Protein AF-K3YF41-F1 (afdb_monomer)

Secondary structure (DSSP, 8-state):
-TTTTTS--TTS--EEE--GGG--S---GGG--TT----SEEE-SS-EEE----PPPP-S--GGG--HHHHHH-HHHHHHHHHHHHHHSSPPP-PPP--PPPPP------------

Foldseek 3Di:
DCVVVVNDDQPDAAEDEDEPVVDDPDDPCVPDDLQDADHQWYDYPVDIDGPPDPRGGRNDDPQQQAAPVNLVPPVVNVVVQVVVCVVVVHHDHHHDHDDDDDPPPPPDPPPPPDDD

Structure (mmCIF, N/CA/C/O backbone):
data_AF-K3YF41-F1
#
_entry.id   AF-K3YF41-F1
#
loop_
_atom_site.group_PDB
_atom_site.id
_atom_site.type_symbol
_atom_site.label_atom_id
_atom_site.label_alt_id
_atom_site.label_comp_id
_atom_site.label_asym_id
_atom_site.label_entity_id
_atom_site.label_seq_id
_atom_site.pdbx_PDB_ins_code
_atom_site.Cartn_x
_atom_site.Cartn_y
_atom_site.Cartn_z
_atom_site.occupancy
_atom_site.B_iso_or_equiv
_atom_site.auth_seq_id
_atom_site.auth_comp_id
_atom_site.auth_asym_id
_atom_site.auth_atom_id
_atom_site.pdbx_PDB_model_num
ATOM 1 N N . MET A 1 1 ? 5.444 -3.507 -5.660 1.00 82.12 1 MET A N 1
ATOM 2 C CA . MET A 1 1 ? 6.275 -4.713 -5.886 1.00 82.12 1 MET A CA 1
ATOM 3 C C . MET A 1 1 ? 5.425 -5.975 -5.941 1.00 82.12 1 MET A C 1
ATOM 5 O O . MET A 1 1 ? 5.430 -6.608 -6.981 1.00 82.12 1 MET A O 1
ATOM 9 N N . LEU A 1 2 ? 4.657 -6.303 -4.893 1.00 89.25 2 LEU A N 1
ATOM 10 C CA . LEU A 1 2 ? 3.822 -7.519 -4.854 1.00 89.25 2 LEU A CA 1
ATOM 11 C C . LEU A 1 2 ? 2.875 -7.651 -6.057 1.00 89.25 2 LEU A C 1
ATOM 13 O O . LEU A 1 2 ? 2.869 -8.683 -6.717 1.00 89.25 2 LEU A O 1
ATOM 17 N N . ARG A 1 3 ? 2.186 -6.563 -6.421 1.00 90.25 3 ARG A N 1
ATOM 18 C CA . ARG A 1 3 ? 1.338 -6.517 -7.621 1.00 90.25 3 ARG A CA 1
ATOM 19 C C . ARG A 1 3 ? 2.091 -6.800 -8.919 1.00 90.25 3 ARG A C 1
ATOM 21 O O . ARG A 1 3 ? 1.609 -7.542 -9.759 1.00 90.25 3 ARG A O 1
ATOM 28 N N . TYR A 1 4 ? 3.297 -6.251 -9.061 1.00 86.38 4 TYR A N 1
ATOM 29 C CA . TYR A 1 4 ? 4.137 -6.498 -10.237 1.00 86.38 4 TYR A CA 1
ATOM 30 C C . TYR A 1 4 ? 4.549 -7.975 -10.341 1.00 86.38 4 TYR A C 1
ATOM 32 O O . TYR A 1 4 ? 4.630 -8.519 -11.432 1.00 86.38 4 TYR A O 1
ATOM 40 N N . MET A 1 5 ? 4.756 -8.640 -9.204 1.00 86.38 5 MET A N 1
ATOM 41 C CA . MET A 1 5 ? 5.051 -10.074 -9.147 1.00 86.38 5 MET A CA 1
ATOM 42 C C . MET A 1 5 ? 3.804 -10.959 -9.324 1.00 86.38 5 MET A C 1
ATOM 44 O O . MET A 1 5 ? 3.918 -12.175 -9.220 1.00 86.38 5 MET A O 1
ATOM 48 N N . GLY A 1 6 ? 2.617 -10.375 -9.529 1.00 89.31 6 GLY A N 1
ATOM 49 C CA . GLY A 1 6 ? 1.352 -11.109 -9.617 1.00 89.31 6 GLY A CA 1
ATOM 50 C C . GLY A 1 6 ? 0.870 -11.700 -8.288 1.00 89.31 6 GLY A C 1
ATOM 51 O O . GLY A 1 6 ? -0.040 -12.518 -8.286 1.00 89.31 6 GLY A O 1
ATOM 52 N N . ALA A 1 7 ? 1.465 -11.306 -7.156 1.00 92.31 7 ALA A N 1
ATOM 53 C CA . ALA A 1 7 ? 1.114 -11.850 -5.842 1.00 92.31 7 ALA A CA 1
ATOM 54 C C . ALA A 1 7 ? -0.146 -11.211 -5.235 1.00 92.31 7 ALA A C 1
ATOM 56 O O . ALA A 1 7 ? -0.707 -11.744 -4.283 1.00 92.31 7 ALA A O 1
ATOM 57 N N . THR A 1 8 ? -0.551 -10.045 -5.740 1.00 94.31 8 THR A N 1
ATOM 58 C CA . THR A 1 8 ? -1.701 -9.278 -5.245 1.00 94.31 8 THR A CA 1
ATOM 59 C C . THR A 1 8 ? -2.386 -8.564 -6.401 1.00 94.31 8 THR A C 1
ATOM 61 O O . THR A 1 8 ? -1.700 -8.021 -7.270 1.00 94.31 8 THR A O 1
ATOM 64 N N . ASP A 1 9 ? -3.704 -8.462 -6.348 1.00 91.88 9 ASP A N 1
ATOM 65 C CA . ASP A 1 9 ? -4.551 -7.737 -7.295 1.00 91.88 9 ASP A CA 1
ATOM 66 C C . ASP A 1 9 ? -5.608 -6.886 -6.562 1.00 91.88 9 ASP A C 1
ATOM 68 O O . ASP A 1 9 ? -5.551 -6.715 -5.342 1.00 91.88 9 ASP A O 1
ATOM 72 N N . ASP A 1 10 ? -6.570 -6.326 -7.300 1.00 91.88 10 ASP A N 1
ATOM 73 C CA . ASP A 1 10 ? -7.626 -5.491 -6.714 1.00 91.88 10 ASP A CA 1
ATOM 74 C C . ASP A 1 10 ? -8.593 -6.282 -5.811 1.00 91.88 10 ASP A C 1
ATOM 76 O O . ASP A 1 10 ? -9.177 -5.706 -4.892 1.00 91.88 10 ASP A O 1
ATOM 80 N N . SER A 1 11 ? -8.713 -7.600 -6.013 1.00 92.69 11 SER A N 1
ATOM 81 C CA . SER A 1 11 ? -9.548 -8.496 -5.197 1.00 92.69 11 SER A CA 1
ATOM 82 C C . SER A 1 11 ? -8.875 -8.935 -3.891 1.00 92.69 11 SER A C 1
ATOM 84 O O . SER A 1 11 ? -9.529 -9.472 -2.997 1.00 92.69 11 SER A O 1
ATOM 86 N N . THR A 1 12 ? -7.570 -8.689 -3.751 1.00 94.75 12 THR A N 1
ATOM 87 C CA . THR A 1 12 ? -6.789 -9.112 -2.585 1.00 94.75 12 THR A CA 1
ATOM 88 C C . THR A 1 12 ? -7.149 -8.284 -1.353 1.00 94.75 12 THR A C 1
ATOM 90 O O . THR A 1 12 ? -6.836 -7.096 -1.303 1.00 94.75 12 THR A O 1
ATOM 93 N N . VAL A 1 13 ? -7.763 -8.905 -0.344 1.00 95.44 13 VAL A N 1
ATOM 94 C CA . VAL A 1 13 ? -8.168 -8.237 0.907 1.00 95.44 13 VAL A CA 1
ATOM 95 C C . VAL A 1 13 ? -6.951 -7.789 1.719 1.00 95.44 13 VAL A C 1
ATOM 97 O O . VAL A 1 13 ? -6.056 -8.585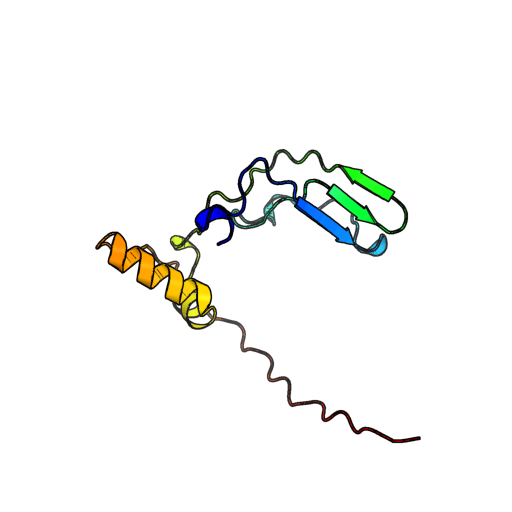 2.008 1.00 95.44 13 VAL A O 1
ATOM 100 N N . ILE A 1 14 ? -6.941 -6.519 2.127 1.00 96.56 14 ILE A N 1
ATOM 101 C CA . ILE A 1 14 ? -5.919 -5.930 2.994 1.00 96.56 14 ILE A CA 1
ATOM 102 C C . ILE A 1 14 ? -6.486 -5.787 4.406 1.00 96.56 14 ILE A C 1
ATOM 104 O O . ILE A 1 14 ? -7.415 -5.013 4.637 1.00 96.56 14 ILE A O 1
ATOM 108 N N . LEU A 1 15 ? -5.903 -6.521 5.354 1.00 97.31 15 LEU A N 1
ATOM 109 C CA . LEU A 1 15 ? -6.277 -6.495 6.766 1.00 97.31 15 LEU A CA 1
ATOM 110 C C . LEU A 1 15 ? -5.100 -6.027 7.616 1.00 97.31 15 LEU A C 1
ATOM 112 O O . LEU A 1 15 ? -3.960 -6.433 7.386 1.00 97.31 15 LEU A O 1
ATOM 116 N N . THR A 1 16 ? -5.387 -5.211 8.626 1.00 96.88 16 THR A N 1
ATOM 117 C CA . THR A 1 16 ? -4.398 -4.808 9.628 1.00 96.88 16 THR A CA 1
ATOM 118 C C . THR A 1 16 ? -4.933 -4.971 11.044 1.00 96.88 16 THR A C 1
ATOM 120 O O . THR A 1 16 ? -6.142 -4.948 11.276 1.00 96.88 16 THR A O 1
ATOM 123 N N . THR A 1 17 ? -4.016 -5.106 11.997 1.00 97.75 17 THR A N 1
ATOM 124 C CA . THR A 1 17 ? -4.307 -5.099 13.432 1.00 97.75 17 THR A CA 1
ATOM 125 C C . THR A 1 17 ? -3.673 -3.873 14.069 1.00 97.75 17 THR A C 1
ATOM 127 O O . THR A 1 17 ? -2.473 -3.652 13.898 1.00 97.75 17 THR A O 1
ATOM 130 N N . VAL A 1 18 ? -4.447 -3.102 14.825 1.00 97.62 18 VAL A N 1
ATOM 131 C CA . VAL A 1 18 ? -3.977 -1.906 15.542 1.00 97.62 18 VAL A CA 1
ATOM 132 C C . VAL A 1 18 ? -4.587 -1.856 16.937 1.00 97.62 18 VAL A C 1
ATOM 134 O O . VAL A 1 18 ? -5.582 -2.518 17.212 1.00 97.62 18 VAL A O 1
ATOM 137 N N . HIS A 1 19 ? -3.996 -1.078 17.837 1.00 97.94 19 HIS A N 1
ATOM 138 C CA . HIS A 1 19 ? -4.616 -0.786 19.127 1.00 97.94 19 HIS A CA 1
ATOM 139 C C . HIS A 1 19 ? -5.712 0.277 18.971 1.00 97.94 19 HIS A C 1
ATOM 141 O O . HIS A 1 19 ? -5.611 1.144 18.102 1.00 97.94 19 HIS A O 1
ATOM 147 N N . ASP A 1 20 ? -6.717 0.271 19.848 1.00 96.38 20 ASP A N 1
ATOM 148 C CA . ASP A 1 20 ? -7.830 1.230 19.810 1.00 96.38 20 ASP A CA 1
ATOM 149 C C . ASP A 1 20 ? -7.348 2.692 19.858 1.00 96.38 20 ASP A C 1
ATOM 151 O O . ASP A 1 20 ? -7.888 3.553 19.176 1.00 96.38 20 ASP A O 1
ATOM 155 N N . SER A 1 21 ? -6.251 2.968 20.573 1.00 96.00 21 SER A N 1
ATOM 156 C CA . SER A 1 21 ? -5.638 4.307 20.655 1.00 96.00 21 SER A CA 1
ATOM 157 C C . SER A 1 21 ? -4.963 4.794 19.366 1.00 96.00 21 SER A C 1
ATOM 159 O O . SER A 1 21 ? -4.503 5.931 19.319 1.00 96.00 21 SER A O 1
ATOM 161 N N . GLN A 1 22 ? -4.800 3.929 18.362 1.00 95.19 22 GLN A N 1
ATOM 162 C CA . GLN A 1 22 ? -4.268 4.299 17.045 1.00 95.19 22 GLN A CA 1
ATOM 163 C C . GLN A 1 22 ? -5.388 4.675 16.066 1.00 95.19 22 GLN A C 1
ATOM 165 O O . GLN A 1 22 ? -5.090 5.134 14.964 1.00 95.19 22 GLN 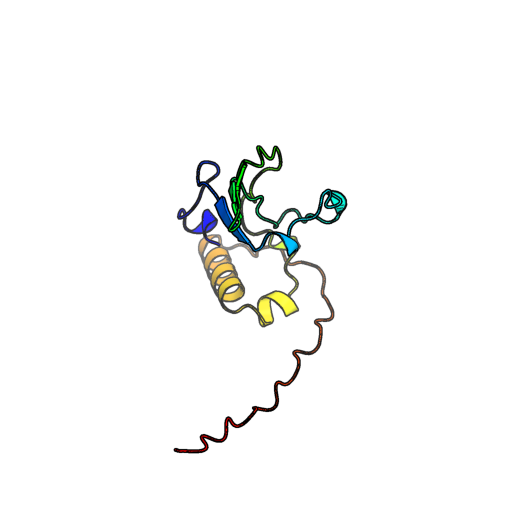A O 1
ATOM 170 N N . LEU A 1 23 ? -6.653 4.482 16.456 1.00 94.12 23 LEU A N 1
ATOM 171 C CA . LEU A 1 23 ? -7.799 4.966 15.703 1.00 94.12 23 LEU A CA 1
ATOM 172 C C . LEU A 1 23 ? -8.007 6.454 15.974 1.00 94.12 23 LEU A C 1
ATOM 174 O O . LEU A 1 23 ? -7.933 6.925 17.108 1.00 94.12 23 LEU A O 1
ATOM 178 N N . VAL A 1 24 ? -8.280 7.180 14.901 1.00 92.38 24 VAL A N 1
ATOM 179 C CA . VAL A 1 24 ? -8.683 8.584 14.912 1.00 92.38 24 VAL A CA 1
ATOM 180 C C . VAL A 1 24 ? -9.943 8.707 14.067 1.00 92.38 24 VAL A C 1
ATOM 182 O O . VAL A 1 24 ? -10.109 7.934 13.123 1.00 92.38 24 VAL A O 1
ATOM 185 N N . ASP A 1 25 ? -10.810 9.661 14.403 1.00 88.31 25 ASP A N 1
ATOM 186 C CA . ASP A 1 25 ? -12.110 9.803 13.736 1.00 88.31 25 ASP A CA 1
ATOM 187 C C . ASP A 1 25 ? -11.965 10.156 12.251 1.00 88.31 25 ASP A C 1
ATOM 189 O O . ASP A 1 25 ? -12.673 9.599 11.421 1.00 88.31 25 ASP A O 1
ATOM 193 N N . ASP A 1 26 ? -10.999 11.017 11.909 1.00 85.44 26 ASP A N 1
ATOM 194 C CA . ASP A 1 26 ? -10.755 11.446 10.535 1.00 85.44 26 ASP A CA 1
ATOM 195 C C . ASP A 1 26 ? -9.260 11.566 10.218 1.00 85.44 26 ASP A C 1
ATOM 197 O O . ASP A 1 26 ? -8.457 12.101 10.992 1.00 85.44 26 ASP A O 1
ATOM 201 N N . ILE A 1 27 ? -8.893 11.118 9.015 1.00 83.56 27 ILE A N 1
ATOM 202 C CA . ILE A 1 27 ? -7.585 11.369 8.408 1.00 83.56 27 ILE A CA 1
ATOM 203 C C . ILE A 1 27 ? -7.823 12.156 7.118 1.00 83.56 27 ILE A C 1
ATOM 205 O O . ILE A 1 27 ? -8.527 11.664 6.236 1.00 83.56 27 ILE A O 1
ATOM 209 N N . PRO A 1 28 ? -7.220 13.349 6.967 1.00 86.88 28 PRO A N 1
ATOM 210 C CA . PRO A 1 28 ? -7.373 14.140 5.754 1.00 86.88 28 PRO A CA 1
ATOM 211 C C . PRO A 1 28 ? -6.904 13.351 4.522 1.00 86.88 28 PRO A C 1
ATOM 213 O O . PRO A 1 28 ? -5.746 12.923 4.454 1.00 86.88 28 PRO A O 1
ATOM 216 N N . VAL A 1 29 ? -7.805 13.147 3.556 1.00 84.06 29 VAL A N 1
ATOM 217 C CA . VAL A 1 29 ? -7.572 12.304 2.367 1.00 84.06 29 VAL A CA 1
ATOM 218 C C . VAL A 1 29 ? -6.443 12.869 1.506 1.00 84.06 29 VAL A C 1
ATOM 220 O O . VAL A 1 29 ? -5.728 12.123 0.847 1.00 84.06 29 VAL A O 1
ATOM 223 N N . GLU A 1 30 ? -6.205 14.178 1.568 1.00 87.12 30 GLU A N 1
ATOM 224 C CA . GLU A 1 30 ? -5.154 14.868 0.813 1.00 87.12 30 GLU A CA 1
ATOM 225 C C . GLU A 1 30 ? -3.746 14.462 1.273 1.00 87.12 30 GLU A C 1
ATOM 227 O O . GLU A 1 30 ? -2.765 14.683 0.559 1.00 87.12 30 GLU A O 1
ATOM 232 N N . LYS A 1 31 ? -3.629 13.859 2.463 1.00 87.56 31 LYS A N 1
ATOM 233 C CA . LYS A 1 31 ? -2.368 13.292 2.949 1.00 87.56 31 LYS A CA 1
ATOM 234 C C . LYS A 1 31 ? -2.053 11.946 2.304 1.00 87.56 31 LYS A C 1
ATOM 236 O O . LYS A 1 31 ? -0.872 11.600 2.226 1.00 87.56 31 LYS A O 1
ATOM 241 N N . LEU A 1 32 ? -3.063 11.218 1.823 1.00 89.88 32 LEU A N 1
ATOM 242 C CA . LEU A 1 32 ? -2.867 9.929 1.170 1.00 89.88 32 LEU A CA 1
ATOM 243 C C . LEU A 1 32 ? -2.178 10.121 -0.175 1.00 89.88 32 LEU A C 1
ATOM 245 O O . LEU A 1 32 ? -2.586 10.904 -1.033 1.00 89.88 32 LEU A O 1
ATOM 249 N N . GLN A 1 33 ? -1.097 9.384 -0.354 1.00 91.81 33 GLN A N 1
ATOM 250 C CA . GLN A 1 33 ? -0.346 9.359 -1.586 1.00 91.81 33 GLN A CA 1
ATOM 251 C C . GLN A 1 33 ? -0.907 8.285 -2.518 1.00 91.81 33 GLN A C 1
ATOM 253 O O . GLN A 1 33 ? -1.404 7.252 -2.089 1.00 91.81 33 GLN A O 1
ATOM 258 N N . ILE A 1 34 ? -0.719 8.459 -3.828 1.00 92.25 34 ILE A N 1
ATOM 259 C CA . ILE A 1 34 ? -1.140 7.472 -4.848 1.00 92.25 34 ILE A CA 1
ATOM 260 C C . ILE A 1 34 ? -0.500 6.074 -4.678 1.00 92.25 34 ILE A C 1
ATOM 262 O O . ILE A 1 34 ? -0.917 5.099 -5.303 1.00 92.25 34 ILE A O 1
ATOM 266 N N . HIS A 1 35 ? 0.571 5.990 -3.889 1.00 91.81 35 HIS A N 1
ATOM 267 C CA . HIS A 1 35 ? 1.276 4.749 -3.583 1.00 91.81 35 HIS A CA 1
ATOM 268 C C . HIS A 1 35 ? 0.867 4.133 -2.241 1.00 91.81 35 HIS A C 1
ATOM 270 O O . HIS A 1 35 ? 1.343 3.039 -1.938 1.00 91.81 35 HIS A O 1
ATOM 276 N N . ASP A 1 36 ? 0.006 4.798 -1.469 1.00 93.06 36 ASP A N 1
ATOM 277 C CA . ASP A 1 36 ? -0.535 4.251 -0.231 1.00 93.06 36 ASP A CA 1
ATOM 278 C C . ASP A 1 36 ? -1.590 3.191 -0.550 1.00 93.06 36 ASP A C 1
ATOM 280 O O . ASP A 1 36 ? -2.372 3.313 -1.495 1.00 93.06 36 ASP A O 1
ATOM 284 N N . VAL A 1 37 ? -1.582 2.112 0.231 1.00 93.94 37 VAL A N 1
ATOM 285 C CA . VAL A 1 37 ? -2.504 0.989 0.056 1.00 93.94 37 VAL A CA 1
ATOM 286 C C . VAL A 1 37 ? -3.650 1.156 1.053 1.00 93.94 37 VAL A C 1
ATOM 288 O O . VAL A 1 37 ? -3.397 1.103 2.259 1.00 93.94 37 VAL A O 1
ATOM 291 N N . PRO A 1 38 ? -4.896 1.350 0.591 1.00 93.25 38 PRO A N 1
ATOM 292 C CA . PRO A 1 38 ? -6.037 1.421 1.486 1.00 93.25 38 PRO A CA 1
ATOM 293 C C . PRO A 1 38 ? -6.297 0.051 2.127 1.00 93.25 38 PRO A C 1
ATOM 295 O O . PRO A 1 38 ? -6.105 -0.995 1.502 1.00 93.25 38 PRO A O 1
ATOM 298 N N . VAL A 1 39 ? -6.715 0.070 3.391 1.00 94.62 39 VAL A N 1
ATOM 299 C CA . VAL A 1 39 ? -7.023 -1.129 4.180 1.00 94.62 39 VAL A CA 1
ATOM 300 C C . VAL A 1 39 ? -8.517 -1.411 4.093 1.00 94.62 39 VAL A C 1
ATOM 302 O O . VAL A 1 39 ? -9.311 -0.491 4.272 1.00 94.62 39 VAL A O 1
ATOM 305 N N . ASP A 1 40 ? -8.894 -2.666 3.859 1.00 96.19 40 ASP A N 1
ATOM 306 C CA . ASP A 1 40 ? -10.291 -3.102 3.755 1.00 96.19 40 ASP A CA 1
ATOM 307 C C . ASP A 1 40 ? -10.885 -3.415 5.145 1.00 96.19 40 ASP A C 1
ATOM 309 O O . ASP A 1 40 ? -12.054 -3.127 5.416 1.00 96.19 40 ASP A O 1
ATOM 313 N N . ILE A 1 41 ? -10.067 -3.988 6.041 1.00 97.75 41 ILE A N 1
ATOM 314 C CA . ILE A 1 41 ? -10.472 -4.413 7.389 1.00 97.75 41 ILE A CA 1
ATOM 315 C C . ILE A 1 41 ? -9.445 -3.974 8.434 1.00 97.75 41 ILE A C 1
ATOM 317 O O . ILE A 1 41 ? -8.250 -4.258 8.316 1.00 97.75 41 ILE A O 1
ATOM 321 N N . ILE A 1 42 ? -9.923 -3.338 9.500 1.00 97.50 42 ILE A N 1
ATOM 322 C CA . ILE A 1 42 ? -9.116 -2.966 10.661 1.00 97.50 42 ILE A CA 1
ATOM 323 C C . ILE A 1 42 ? -9.615 -3.753 11.868 1.00 97.50 42 ILE A C 1
ATOM 325 O O . ILE A 1 42 ? -10.771 -3.626 12.266 1.00 97.50 42 ILE A O 1
ATOM 329 N N . CYS A 1 43 ? -8.738 -4.551 12.466 1.00 98.12 43 CYS A N 1
ATOM 330 C CA . CYS A 1 43 ? -9.024 -5.274 13.697 1.00 98.12 43 CYS A CA 1
ATOM 331 C C . CYS A 1 43 ? -8.355 -4.571 14.880 1.00 98.12 43 CYS A C 1
ATOM 333 O O . CYS A 1 43 ? -7.139 -4.367 14.877 1.00 98.12 43 CYS A O 1
ATOM 335 N N . THR A 1 44 ? -9.132 -4.254 15.908 1.00 97.69 44 THR A N 1
ATOM 336 C CA . THR A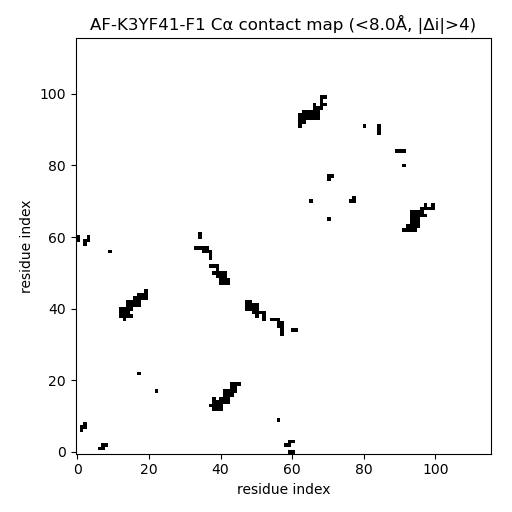 1 44 ? -8.621 -3.848 17.220 1.00 97.69 44 THR A CA 1
ATOM 337 C C . THR A 1 44 ? -8.917 -4.925 18.260 1.00 97.69 44 THR A C 1
ATOM 339 O O . THR A 1 44 ? -9.699 -5.841 17.990 1.00 97.69 44 THR A O 1
ATOM 342 N N . PRO A 1 45 ? -8.309 -4.864 19.460 1.00 98.25 45 PRO A N 1
ATOM 343 C CA . PRO A 1 45 ? -8.672 -5.761 20.552 1.00 98.25 45 PRO A CA 1
ATOM 344 C C . PRO A 1 45 ? -10.166 -5.748 20.905 1.00 98.25 45 PRO A C 1
ATOM 346 O O . PRO A 1 45 ? -10.662 -6.743 21.430 1.00 98.25 45 PRO A O 1
ATOM 349 N N . THR A 1 46 ? -10.878 -4.647 20.637 1.00 97.69 46 THR A N 1
ATOM 350 C CA . THR A 1 46 ? -12.287 -4.483 21.026 1.00 97.69 46 THR A CA 1
ATOM 351 C C . THR A 1 46 ? -13.281 -4.680 19.883 1.00 97.69 46 THR A C 1
ATOM 353 O O . THR A 1 46 ? -14.427 -5.046 20.149 1.00 97.69 46 THR A O 1
ATOM 356 N N . GLN A 1 47 ? -12.883 -4.470 18.623 1.00 97.19 47 GLN A N 1
ATOM 357 C CA . GLN A 1 47 ? -13.810 -4.514 17.491 1.00 97.19 47 GLN A CA 1
ATOM 358 C C . GLN A 1 47 ? -13.138 -4.800 16.142 1.00 97.19 47 GLN A C 1
ATOM 360 O O . GLN A 1 47 ? -11.925 -4.695 15.973 1.00 97.19 47 GLN A O 1
ATOM 365 N N . VAL A 1 48 ? -13.965 -5.128 15.148 1.00 98.12 48 VAL A N 1
ATOM 366 C CA . VAL A 1 48 ? -13.566 -5.275 13.742 1.00 98.12 48 VAL A CA 1
ATOM 367 C C . VAL A 1 48 ? -14.311 -4.237 12.912 1.00 98.12 48 VAL A C 1
ATOM 369 O O . VAL A 1 48 ? -15.535 -4.146 12.980 1.00 98.12 48 VAL A O 1
ATOM 372 N N . ILE A 1 49 ? -13.571 -3.462 12.125 1.00 96.94 49 ILE A N 1
ATOM 373 C CA . ILE A 1 49 ? -14.076 -2.347 11.325 1.00 96.94 49 ILE A CA 1
ATOM 374 C C . ILE A 1 49 ? -13.880 -2.676 9.845 1.00 96.94 49 ILE A C 1
ATOM 376 O O . ILE A 1 49 ? -12.758 -2.925 9.404 1.00 96.94 49 ILE A O 1
ATOM 380 N N . PHE A 1 50 ? -14.963 -2.626 9.071 1.00 97.06 50 PHE A N 1
ATOM 381 C CA . PHE A 1 50 ? -14.926 -2.704 7.610 1.00 97.06 50 PHE A CA 1
ATOM 382 C C . PHE A 1 50 ? -14.932 -1.286 7.048 1.00 97.06 50 PHE A C 1
ATOM 384 O O . PHE A 1 50 ? -15.899 -0.550 7.241 1.00 97.06 50 PHE A O 1
ATOM 391 N N . THR A 1 51 ? -13.852 -0.887 6.380 1.00 92.94 51 THR A N 1
ATOM 392 C CA . THR A 1 51 ? -13.674 0.511 5.953 1.00 92.94 51 THR A CA 1
ATOM 393 C C . THR A 1 51 ? -14.542 0.872 4.752 1.00 92.94 51 THR A C 1
ATOM 395 O O . THR A 1 51 ? -14.862 2.043 4.573 1.00 92.94 51 THR A O 1
ATOM 398 N N . ASN A 1 52 ? -14.914 -0.116 3.924 1.00 92.38 52 ASN A N 1
ATOM 399 C CA . ASN A 1 52 ? -15.637 0.072 2.658 1.00 92.38 52 ASN A CA 1
ATOM 400 C C . ASN A 1 52 ? -15.047 1.208 1.802 1.00 92.38 52 ASN A C 1
ATOM 402 O O . ASN A 1 52 ? -15.768 1.971 1.159 1.00 92.38 52 ASN A O 1
ATOM 406 N N . THR A 1 53 ? -13.720 1.343 1.840 1.00 88.69 53 THR A N 1
ATOM 407 C CA . THR A 1 53 ? -12.996 2.417 1.165 1.00 88.69 53 THR A CA 1
ATOM 408 C C . THR A 1 53 ? -13.233 2.396 -0.343 1.00 88.69 53 THR A C 1
ATOM 410 O O . THR A 1 53 ? -13.131 1.360 -0.998 1.00 88.69 53 THR A O 1
ATOM 413 N N . THR A 1 54 ? -13.523 3.563 -0.916 1.00 89.75 54 THR A N 1
ATOM 414 C CA . THR A 1 54 ? -13.652 3.746 -2.370 1.00 89.75 54 THR A CA 1
ATOM 415 C C . THR A 1 54 ? -12.319 4.104 -3.029 1.00 89.75 54 THR A C 1
ATOM 417 O O . THR A 1 54 ? -12.268 4.351 -4.234 1.00 89.75 54 THR A O 1
ATOM 420 N N . ILE A 1 55 ? -11.241 4.196 -2.244 1.00 91.19 55 ILE A N 1
ATOM 421 C CA . ILE A 1 55 ? -9.913 4.565 -2.730 1.00 91.19 55 ILE A CA 1
ATOM 422 C C . ILE A 1 55 ? -9.322 3.360 -3.477 1.00 91.19 55 ILE A C 1
ATOM 424 O O . ILE A 1 55 ? -9.279 2.261 -2.921 1.00 91.19 55 ILE A O 1
ATOM 428 N N . PRO A 1 56 ? -8.854 3.528 -4.725 1.00 91.38 56 PRO A N 1
ATOM 429 C CA . PRO A 1 56 ? -8.297 2.423 -5.489 1.00 91.38 56 PRO A CA 1
ATOM 430 C C . PRO A 1 56 ? -6.930 1.997 -4.945 1.00 91.38 56 PRO A C 1
ATOM 432 O O . PRO A 1 56 ? -6.113 2.822 -4.530 1.00 91.38 56 PRO A O 1
ATOM 435 N N . LYS A 1 57 ? -6.645 0.695 -5.022 1.00 93.69 57 LYS A N 1
ATOM 436 C CA . LYS A 1 57 ? -5.318 0.155 -4.707 1.00 93.69 57 LYS A CA 1
ATOM 437 C C . LYS A 1 57 ? -4.296 0.621 -5.757 1.00 93.69 57 LYS A C 1
ATOM 439 O O . LYS A 1 57 ? -4.637 0.732 -6.942 1.00 93.69 57 LYS A O 1
ATOM 444 N N . PRO A 1 58 ? -3.028 0.851 -5.368 1.00 93.69 58 PRO A N 1
ATOM 445 C CA . PRO A 1 58 ? -1.972 1.197 -6.311 1.00 93.69 58 PRO A CA 1
ATOM 446 C C . PRO A 1 58 ? -1.855 0.178 -7.451 1.00 93.69 58 PRO A C 1
ATOM 448 O O . PRO A 1 58 ? -1.874 -1.037 -7.231 1.00 93.69 58 PRO A O 1
ATOM 451 N N . GLN A 1 59 ? -1.693 0.677 -8.676 1.00 91.19 59 GLN A N 1
ATOM 452 C CA . GLN A 1 59 ? -1.679 -0.154 -9.888 1.00 91.19 59 GLN A CA 1
ATOM 453 C C . GLN A 1 59 ? -0.290 -0.706 -10.232 1.00 91.19 59 GLN A C 1
ATOM 455 O O . GLN A 1 59 ? -0.142 -1.562 -11.099 1.00 91.19 59 GLN A O 1
ATOM 460 N N . GLY A 1 60 ? 0.749 -0.260 -9.529 1.00 91.50 60 GLY A N 1
ATOM 461 C CA . GLY A 1 60 ? 2.110 -0.693 -9.794 1.00 91.50 60 GLY A CA 1
ATOM 462 C C . GLY A 1 60 ? 3.141 0.161 -9.077 1.00 91.50 60 GLY A C 1
ATOM 463 O O . GLY A 1 60 ? 2.886 0.712 -8.007 1.00 91.50 60 GLY A O 1
ATOM 464 N N . ILE A 1 61 ? 4.335 0.226 -9.659 1.00 92.50 61 ILE A N 1
ATOM 465 C CA . ILE A 1 61 ? 5.423 1.073 -9.171 1.00 92.50 61 ILE A CA 1
ATOM 466 C C . ILE A 1 61 ? 5.425 2.364 -9.991 1.00 92.50 61 ILE A C 1
ATOM 468 O O . ILE A 1 61 ? 5.583 2.321 -11.207 1.00 92.50 61 ILE A O 1
ATOM 472 N N . TYR A 1 62 ? 5.287 3.500 -9.309 1.00 93.06 62 TYR A N 1
ATOM 473 C CA . TYR A 1 62 ? 5.351 4.841 -9.898 1.00 93.06 62 TYR A CA 1
ATOM 474 C C . TYR A 1 62 ? 6.812 5.307 -9.978 1.00 93.06 62 TYR A C 1
ATOM 476 O O . TYR A 1 62 ? 7.327 5.966 -9.068 1.00 93.06 62 TYR A O 1
ATOM 484 N N . TRP A 1 63 ? 7.518 4.892 -11.031 1.00 93.62 63 TRP A N 1
ATOM 485 C CA . TRP A 1 63 ? 8.954 5.142 -11.213 1.00 93.62 63 TRP A CA 1
ATOM 486 C C . TRP A 1 63 ? 9.312 6.638 -11.242 1.00 93.62 63 TRP A C 1
ATOM 488 O O . TRP A 1 63 ? 10.338 7.048 -10.704 1.00 93.62 63 TRP A O 1
ATOM 498 N N . GLU A 1 64 ? 8.419 7.473 -11.763 1.00 93.19 64 GLU A N 1
ATOM 499 C CA . GLU A 1 64 ? 8.493 8.936 -11.793 1.00 93.19 64 GLU A CA 1
ATOM 500 C C . GLU A 1 64 ? 8.420 9.601 -10.407 1.00 93.19 64 GLU A C 1
ATOM 502 O O . GLU A 1 64 ? 8.708 10.787 -10.272 1.00 93.19 64 GLU A O 1
ATOM 507 N N . LYS A 1 65 ? 8.057 8.861 -9.352 1.00 91.44 65 LYS A N 1
ATOM 508 C CA . LYS A 1 65 ? 8.081 9.347 -7.959 1.00 91.44 65 LYS A CA 1
ATOM 509 C C . LYS A 1 65 ? 9.315 8.884 -7.180 1.00 91.44 65 LYS A C 1
ATOM 511 O O . LYS A 1 65 ? 9.520 9.297 -6.032 1.00 91.44 65 LYS A O 1
ATOM 516 N N . LEU A 1 66 ? 10.145 8.033 -7.784 1.00 92.50 66 LEU A N 1
ATOM 517 C CA . LEU A 1 66 ? 11.361 7.500 -7.181 1.00 92.50 66 LEU A CA 1
ATOM 518 C C . LEU A 1 66 ? 12.568 8.294 -7.671 1.00 92.50 66 LEU A C 1
ATOM 520 O O . LEU A 1 66 ? 12.966 8.175 -8.828 1.00 92.50 66 LEU A O 1
ATOM 524 N N . SER A 1 67 ? 13.149 9.099 -6.783 1.00 92.81 67 SER A N 1
ATOM 525 C CA . SER A 1 67 ? 14.377 9.834 -7.079 1.00 92.81 67 SER A CA 1
ATOM 526 C C . SER A 1 67 ? 15.583 8.887 -7.188 1.00 92.81 67 SER A C 1
ATOM 528 O O . SER A 1 67 ? 15.548 7.780 -6.626 1.00 92.81 67 SER A O 1
ATOM 530 N N . PRO A 1 68 ? 16.677 9.304 -7.853 1.00 90.75 68 PRO A N 1
ATOM 531 C CA . PRO A 1 68 ? 17.906 8.516 -7.919 1.00 90.75 68 PRO A CA 1
ATOM 532 C C . PRO A 1 68 ? 18.438 8.146 -6.532 1.00 90.75 68 PRO A C 1
ATOM 534 O O . PRO A 1 68 ? 18.906 7.029 -6.321 1.00 90.75 68 PRO A O 1
ATOM 537 N N . GLU A 1 69 ? 18.308 9.051 -5.560 1.00 91.25 69 GLU A N 1
ATOM 538 C CA . GLU A 1 69 ? 18.755 8.820 -4.189 1.00 91.25 69 GLU A CA 1
ATOM 539 C C . GLU A 1 69 ? 17.900 7.745 -3.500 1.00 91.25 69 GLU A C 1
ATOM 541 O O . GLU A 1 69 ? 18.446 6.841 -2.862 1.00 91.25 69 GLU A O 1
ATOM 546 N N . LYS A 1 70 ? 16.566 7.788 -3.662 1.00 90.00 70 LYS A N 1
ATOM 547 C CA . LYS A 1 70 ? 15.657 6.758 -3.121 1.00 90.00 70 LYS A CA 1
ATOM 548 C C . LYS A 1 70 ? 15.950 5.383 -3.722 1.00 90.00 70 LYS A C 1
ATOM 550 O O . LYS A 1 70 ? 16.002 4.393 -2.994 1.00 90.00 70 LYS A O 1
ATOM 555 N N . LEU A 1 71 ? 16.183 5.320 -5.035 1.00 91.50 71 LEU A N 1
ATOM 556 C CA . LEU A 1 71 ? 16.605 4.089 -5.714 1.00 91.50 71 LEU A CA 1
ATOM 557 C C . LEU A 1 71 ? 17.978 3.612 -5.220 1.00 91.50 71 LEU A C 1
ATOM 559 O O . LEU A 1 71 ? 18.206 2.412 -5.089 1.00 91.50 71 LEU A O 1
ATOM 563 N N . GLY A 1 72 ? 18.884 4.535 -4.898 1.00 88.94 72 GLY A N 1
ATOM 564 C CA . GLY A 1 72 ? 20.176 4.227 -4.290 1.00 88.94 72 GLY A CA 1
ATOM 565 C C . GLY A 1 72 ? 20.051 3.513 -2.941 1.00 88.94 72 GLY A C 1
ATOM 566 O O . GLY A 1 72 ? 20.787 2.553 -2.701 1.00 88.94 72 GLY A O 1
ATOM 567 N N . GLN A 1 73 ? 19.103 3.937 -2.097 1.00 90.12 73 GLN A N 1
ATOM 568 C CA . GLN A 1 73 ? 18.865 3.348 -0.773 1.00 90.12 73 GLN A CA 1
ATOM 569 C C . GLN A 1 73 ? 18.072 2.035 -0.819 1.00 90.12 73 GLN A C 1
ATOM 571 O O . GLN A 1 73 ? 18.381 1.099 -0.082 1.00 90.12 73 GLN A O 1
ATOM 576 N N . ILE A 1 74 ? 17.059 1.932 -1.683 1.00 91.06 74 ILE A N 1
ATOM 577 C CA . ILE A 1 74 ? 16.163 0.770 -1.724 1.00 91.06 74 ILE A CA 1
ATOM 578 C C . ILE A 1 74 ? 16.659 -0.228 -2.774 1.00 91.06 74 ILE A C 1
ATOM 580 O O . ILE A 1 74 ? 16.223 -0.234 -3.928 1.00 91.06 74 ILE A O 1
ATOM 584 N N . ARG A 1 75 ? 17.565 -1.115 -2.349 1.00 91.44 75 ARG A N 1
ATOM 585 C CA . ARG A 1 75 ? 18.229 -2.110 -3.211 1.00 91.44 75 ARG A CA 1
ATOM 586 C C . ARG A 1 75 ? 17.256 -2.911 -4.087 1.00 91.44 75 ARG A C 1
ATOM 588 O O . ARG A 1 75 ? 17.508 -3.053 -5.280 1.00 91.44 75 ARG A O 1
ATOM 595 N N . VAL A 1 76 ? 16.145 -3.389 -3.523 1.00 91.88 76 VAL A N 1
ATOM 596 C CA . VAL A 1 76 ? 15.170 -4.209 -4.265 1.00 91.88 76 VAL A CA 1
ATOM 597 C C . VAL A 1 76 ? 14.511 -3.441 -5.416 1.00 91.88 76 VAL A C 1
ATOM 599 O O . VAL A 1 76 ? 14.325 -3.996 -6.494 1.00 91.88 76 VAL A O 1
ATOM 602 N N . LEU A 1 77 ? 14.222 -2.146 -5.239 1.00 92.31 77 LEU A N 1
ATOM 603 C CA . LEU A 1 77 ? 13.643 -1.321 -6.303 1.00 92.31 77 LEU A CA 1
ATOM 604 C C . LEU A 1 77 ? 14.663 -1.028 -7.404 1.00 92.31 77 LEU A C 1
ATOM 606 O O . LEU A 1 77 ? 14.299 -1.019 -8.576 1.00 92.31 77 LEU A O 1
ATOM 610 N N . ARG A 1 78 ? 15.938 -0.837 -7.045 1.00 92.31 78 ARG A N 1
ATOM 611 C CA . ARG A 1 78 ? 17.029 -0.660 -8.013 1.00 92.31 78 ARG A CA 1
ATOM 612 C C . ARG A 1 78 ? 17.227 -1.894 -8.885 1.00 92.31 78 ARG A C 1
ATOM 614 O O . ARG A 1 78 ? 17.313 -1.767 -10.101 1.00 92.31 78 ARG A O 1
ATOM 621 N N . GLU A 1 79 ? 17.297 -3.071 -8.267 1.00 93.06 79 GLU A N 1
ATOM 622 C CA . GLU A 1 79 ? 17.446 -4.342 -8.986 1.00 93.06 79 GLU A CA 1
ATOM 623 C C . GLU A 1 79 ? 16.245 -4.602 -9.898 1.00 93.06 79 GLU A C 1
ATOM 625 O O . GLU A 1 79 ? 16.421 -4.981 -11.054 1.00 93.06 79 GLU A O 1
ATOM 630 N N . LEU A 1 80 ? 15.032 -4.334 -9.409 1.00 92.88 80 LEU A N 1
ATOM 631 C CA . LEU A 1 80 ? 13.814 -4.490 -10.194 1.00 92.88 80 LEU A CA 1
ATOM 632 C C . LEU A 1 80 ? 13.775 -3.540 -11.399 1.00 92.88 80 LEU A C 1
ATOM 634 O O . LEU A 1 80 ? 13.487 -3.983 -12.506 1.00 92.88 80 LEU A O 1
ATOM 638 N N . LYS A 1 81 ? 14.118 -2.257 -11.209 1.00 93.25 81 LYS A N 1
ATOM 639 C CA . LYS A 1 81 ? 14.185 -1.271 -12.301 1.00 93.25 81 LYS A CA 1
ATOM 640 C C . LYS A 1 81 ? 15.164 -1.717 -13.385 1.00 93.25 81 LYS A C 1
ATOM 642 O O . LYS A 1 81 ? 14.804 -1.729 -14.554 1.00 93.25 81 LYS A O 1
ATOM 647 N N . ALA A 1 82 ? 16.371 -2.129 -12.988 1.00 93.31 82 ALA A N 1
ATOM 648 C CA . ALA A 1 82 ? 17.409 -2.562 -13.920 1.00 93.31 82 ALA A CA 1
ATOM 649 C C . ALA A 1 82 ? 16.979 -3.781 -14.750 1.00 93.31 82 ALA A C 1
ATOM 651 O O . ALA A 1 82 ? 17.219 -3.807 -15.954 1.00 93.31 82 ALA A O 1
ATOM 652 N N . ARG A 1 83 ? 16.308 -4.763 -14.130 1.00 93.06 83 ARG A N 1
ATOM 653 C CA . ARG A 1 83 ? 15.767 -5.930 -14.846 1.00 93.06 83 ARG A CA 1
ATOM 654 C C . ARG A 1 83 ? 14.719 -5.524 -15.881 1.00 93.06 83 ARG A C 1
ATOM 656 O O . ARG A 1 83 ? 14.831 -5.917 -17.035 1.00 93.06 83 ARG A O 1
ATOM 663 N N . ILE A 1 84 ? 13.764 -4.675 -15.500 1.00 92.69 84 ILE A N 1
ATOM 664 C CA . ILE A 1 84 ? 12.705 -4.217 -16.413 1.00 92.69 84 ILE A CA 1
ATOM 665 C C . ILE A 1 84 ? 13.289 -3.423 -17.588 1.00 92.69 84 ILE A C 1
ATOM 667 O O . ILE A 1 84 ? 12.872 -3.606 -18.727 1.00 92.69 84 ILE A O 1
ATOM 671 N N . GLU A 1 85 ? 14.275 -2.560 -17.338 1.00 95.06 85 GLU A N 1
ATOM 672 C CA . GLU A 1 85 ? 14.942 -1.791 -18.397 1.00 95.06 85 GLU A CA 1
ATOM 673 C C . GLU A 1 85 ? 15.711 -2.692 -19.374 1.00 95.06 85 GLU A C 1
ATOM 675 O O . GLU A 1 85 ? 15.738 -2.409 -20.571 1.00 95.06 85 GLU A O 1
ATOM 680 N N . GLN A 1 86 ? 16.308 -3.784 -18.883 1.00 94.19 86 GLN A N 1
ATOM 681 C CA . GLN A 1 86 ? 16.965 -4.788 -19.724 1.00 94.19 86 GLN A CA 1
ATOM 682 C C . GLN A 1 86 ? 15.958 -5.565 -20.579 1.00 94.19 86 GLN A C 1
ATOM 684 O O . GLN A 1 86 ? 16.206 -5.768 -21.764 1.00 94.19 86 GLN A O 1
ATOM 689 N N . GLU A 1 87 ? 14.824 -5.964 -20.003 1.00 92.88 87 GLU A N 1
ATOM 690 C CA . GLU A 1 87 ? 13.768 -6.708 -20.702 1.00 92.88 87 GLU A CA 1
ATOM 691 C C . GLU A 1 87 ? 13.050 -5.857 -21.760 1.00 92.88 87 GLU A C 1
ATOM 693 O O . GLU A 1 87 ? 12.780 -6.332 -22.860 1.00 92.88 87 GLU A O 1
ATOM 698 N N . MET A 1 88 ? 12.760 -4.588 -21.454 1.00 90.38 88 MET A N 1
ATOM 699 C CA . MET A 1 88 ? 12.047 -3.676 -22.359 1.00 90.38 88 MET A CA 1
ATOM 700 C C . MET A 1 88 ? 12.969 -2.925 -23.330 1.00 90.38 88 MET A C 1
ATOM 702 O O . MET A 1 88 ? 12.485 -2.198 -24.198 1.00 90.38 88 MET A O 1
ATOM 706 N N . GLY A 1 89 ? 14.292 -3.012 -23.151 1.00 90.44 89 GLY A N 1
ATOM 707 C CA . GLY A 1 89 ? 15.276 -2.265 -23.943 1.00 90.44 89 GLY A CA 1
ATOM 708 C C . GLY A 1 89 ? 15.139 -0.737 -23.847 1.00 90.44 89 GLY A C 1
ATOM 709 O O . GLY A 1 89 ? 15.696 -0.015 -24.672 1.00 90.44 89 GLY A O 1
ATOM 710 N N . THR A 1 90 ? 14.389 -0.231 -22.863 1.00 92.31 90 THR A N 1
ATOM 711 C CA . THR A 1 90 ? 14.033 1.188 -22.726 1.00 92.31 90 THR A CA 1
ATOM 712 C C . THR A 1 90 ? 14.239 1.636 -21.284 1.00 92.31 90 THR A C 1
ATOM 714 O O . THR A 1 90 ? 13.939 0.895 -20.350 1.00 92.31 90 THR A O 1
ATOM 717 N N . LYS A 1 91 ? 14.736 2.862 -21.079 1.00 91.19 91 LYS A N 1
ATOM 718 C CA . LYS A 1 91 ? 14.910 3.420 -19.731 1.00 91.19 91 LYS A CA 1
ATOM 719 C C . LYS A 1 91 ? 13.572 3.829 -19.123 1.00 91.19 91 LYS A C 1
ATOM 721 O O . LYS A 1 91 ? 12.793 4.545 -19.747 1.00 91.19 91 LYS A O 1
ATOM 726 N N . LEU A 1 92 ? 13.359 3.436 -17.872 1.00 92.12 92 LEU A N 1
ATOM 727 C CA . LEU A 1 92 ? 12.204 3.839 -17.082 1.00 92.12 92 LEU A CA 1
ATOM 728 C C . LEU A 1 92 ? 12.398 5.260 -16.535 1.00 92.12 92 LEU A C 1
ATOM 730 O O . LEU A 1 92 ? 13.534 5.636 -16.201 1.00 92.12 92 LEU A O 1
ATOM 734 N N . PRO A 1 93 ? 11.307 6.032 -16.366 1.00 93.25 93 PRO A N 1
ATOM 735 C CA . PRO A 1 93 ? 11.383 7.373 -15.807 1.00 93.25 93 PRO A CA 1
ATOM 736 C C . PRO A 1 93 ? 11.951 7.351 -14.380 1.00 93.25 93 PRO A C 1
ATOM 738 O O . PRO A 1 93 ? 11.990 6.321 -13.702 1.00 93.25 93 PRO A O 1
ATOM 741 N N . CYS A 1 94 ? 12.431 8.505 -13.930 1.00 91.19 94 CYS A N 1
ATOM 742 C CA . CYS A 1 94 ? 12.942 8.708 -12.582 1.00 91.19 94 CYS A CA 1
ATOM 743 C C . CYS A 1 94 ? 12.398 10.035 -12.059 1.00 91.19 94 CYS A C 1
ATOM 745 O O . CYS A 1 94 ? 12.250 10.990 -12.824 1.00 91.19 94 CYS A O 1
ATOM 747 N N . GLY A 1 95 ? 12.071 10.074 -10.772 1.00 90.56 95 GLY A N 1
ATOM 748 C CA . GLY A 1 95 ? 11.600 11.285 -10.120 1.00 90.56 95 GLY A CA 1
ATOM 749 C C . GLY A 1 95 ? 12.691 12.334 -9.928 1.00 90.56 95 GLY A C 1
ATOM 750 O O . GLY A 1 95 ? 13.880 12.038 -10.079 1.00 90.56 95 GLY A O 1
ATOM 751 N N . PRO A 1 96 ? 12.297 13.567 -9.569 1.00 89.44 96 PRO A N 1
ATOM 752 C CA . PRO A 1 96 ? 13.242 14.641 -9.305 1.00 89.44 96 PRO A CA 1
ATOM 753 C C . PRO A 1 96 ? 14.179 14.275 -8.141 1.00 89.44 96 PRO A C 1
ATOM 755 O O . PRO A 1 96 ? 13.757 13.540 -7.242 1.00 89.44 96 PRO A O 1
ATOM 758 N N . PRO A 1 97 ? 15.422 14.790 -8.121 1.00 86.81 97 PRO A N 1
ATOM 759 C CA . PRO A 1 97 ? 16.345 14.603 -7.005 1.00 86.81 97 PRO A CA 1
ATOM 760 C C . PRO A 1 97 ? 15.729 15.070 -5.686 1.00 86.81 97 PRO A C 1
ATOM 762 O O . PRO A 1 97 ? 15.098 16.128 -5.627 1.00 86.81 97 PRO A O 1
ATOM 765 N N . VAL A 1 98 ? 15.927 14.303 -4.615 1.00 85.44 98 VAL A N 1
ATOM 766 C CA . VAL A 1 98 ? 15.439 14.666 -3.277 1.00 85.44 98 VAL A CA 1
ATOM 767 C C . VAL A 1 98 ? 16.580 14.582 -2.275 1.00 85.44 98 VAL A C 1
ATOM 769 O O . VAL A 1 98 ? 17.326 13.605 -2.234 1.00 85.44 98 VAL A O 1
ATOM 772 N N . LYS A 1 99 ? 16.683 15.591 -1.405 1.00 78.50 99 LYS A N 1
ATOM 773 C CA . LYS A 1 99 ? 17.587 15.540 -0.257 1.00 78.50 99 LYS A CA 1
ATOM 774 C C . LYS A 1 99 ? 17.030 14.550 0.762 1.00 78.50 99 LYS A C 1
ATOM 776 O O . LYS A 1 99 ? 16.028 14.824 1.418 1.00 78.50 99 LYS A O 1
ATOM 781 N N . LEU A 1 100 ? 17.667 13.390 0.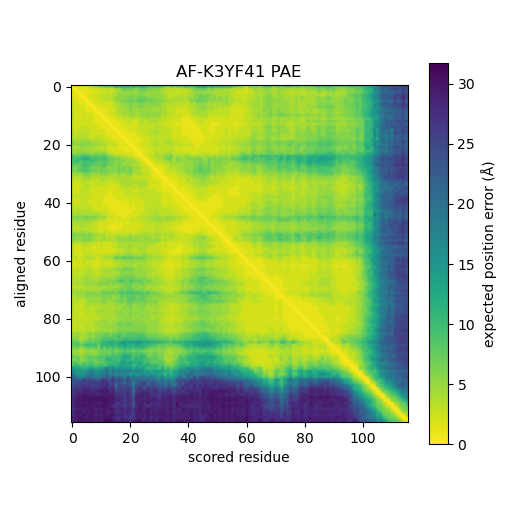874 1.00 67.06 100 LEU A N 1
ATOM 782 C CA . LEU A 1 100 ? 17.257 12.382 1.843 1.00 67.06 100 LEU A CA 1
ATOM 783 C C . LEU A 1 100 ? 17.616 12.826 3.269 1.00 67.06 100 LEU A C 1
ATOM 785 O O . LEU A 1 100 ? 18.684 13.420 3.466 1.00 67.06 100 LEU A O 1
ATOM 789 N N . PRO A 1 101 ? 16.760 12.537 4.267 1.00 70.06 101 PRO A N 1
ATOM 790 C CA . PRO A 1 101 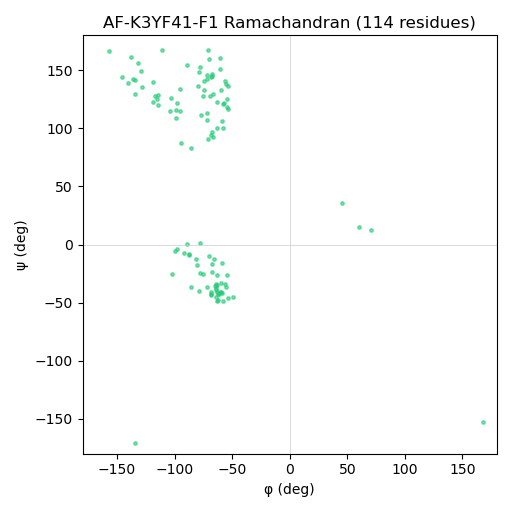? 17.143 12.675 5.664 1.00 70.06 101 PRO A CA 1
ATOM 791 C C . PRO A 1 101 ? 18.390 11.829 5.923 1.00 70.06 101 PRO A C 1
ATOM 793 O O . PRO A 1 101 ? 18.513 10.715 5.404 1.00 70.06 101 PRO A O 1
ATOM 796 N N . GLN A 1 102 ? 19.325 12.343 6.720 1.00 58.41 102 GLN A N 1
ATOM 797 C CA . GLN A 1 102 ? 20.445 11.526 7.172 1.00 58.41 102 GLN A CA 1
ATOM 798 C C . GLN A 1 102 ? 19.876 10.391 8.022 1.00 58.41 102 GLN A C 1
ATOM 800 O O . GLN A 1 102 ? 19.158 10.646 8.989 1.00 58.41 102 GLN A O 1
ATOM 805 N N . ALA A 1 103 ? 20.162 9.146 7.639 1.00 59.06 103 ALA A N 1
ATOM 806 C CA . ALA A 1 103 ? 19.820 7.998 8.461 1.00 59.06 103 ALA A CA 1
ATOM 807 C C . ALA A 1 103 ? 20.420 8.225 9.854 1.00 59.06 103 ALA A C 1
ATOM 809 O O . ALA A 1 103 ? 21.616 8.501 9.980 1.00 59.06 103 ALA A O 1
ATOM 810 N N . SER A 1 104 ? 19.582 8.156 10.886 1.00 45.56 104 SER A N 1
ATOM 811 C CA . SER A 1 104 ? 20.034 8.192 12.270 1.00 45.56 104 SER A CA 1
ATOM 812 C C . SER A 1 104 ? 21.083 7.097 12.449 1.00 45.56 104 SER A C 1
ATOM 814 O O . SER A 1 104 ? 20.768 5.917 12.280 1.00 45.56 104 SER A O 1
ATOM 816 N N . LYS A 1 105 ? 22.326 7.470 12.769 1.00 44.50 105 LYS A N 1
ATOM 817 C CA . LYS A 1 105 ? 23.317 6.511 13.254 1.00 44.50 105 LYS A CA 1
ATOM 818 C C . LYS A 1 105 ? 22.772 5.972 14.573 1.00 44.50 105 LYS A C 1
ATOM 820 O O . LYS A 1 105 ? 22.835 6.661 15.584 1.00 44.50 105 LYS A O 1
ATOM 825 N N . GLN A 1 106 ? 22.181 4.784 14.560 1.00 53.44 106 GLN A N 1
ATOM 826 C CA . GLN A 1 106 ? 22.006 4.039 15.796 1.00 53.44 106 GLN A CA 1
ATOM 827 C C . GLN A 1 106 ? 23.404 3.562 16.187 1.00 53.44 106 GLN A C 1
ATOM 829 O O . GLN A 1 106 ? 23.877 2.537 15.702 1.00 53.44 106 GLN A O 1
ATOM 834 N N . GLU A 1 107 ? 24.114 4.369 16.978 1.00 43.72 107 GLU A N 1
ATOM 835 C CA . GLU A 1 107 ? 25.255 3.865 17.736 1.00 43.72 107 GLU A CA 1
ATOM 836 C C . GLU A 1 107 ? 24.723 2.722 18.600 1.00 43.72 107 GLU A C 1
ATOM 838 O O . GLU A 1 107 ? 23.722 2.876 19.302 1.00 43.72 107 GLU A O 1
ATOM 843 N N . GLY A 1 108 ? 25.309 1.538 18.425 1.00 40.12 108 GLY A N 1
ATOM 844 C CA . GLY A 1 108 ? 24.792 0.308 19.002 1.00 40.12 108 GLY A CA 1
ATOM 845 C C . GLY A 1 108 ? 24.619 0.447 20.508 1.00 40.12 108 GLY A C 1
ATOM 846 O O . GLY A 1 108 ? 25.596 0.628 21.231 1.00 40.12 108 GLY A O 1
ATOM 847 N N . LEU A 1 109 ? 23.381 0.314 20.992 1.00 44.53 109 LEU A N 1
ATOM 848 C CA . LEU A 1 109 ? 23.174 -0.061 22.381 1.00 44.53 109 LEU A CA 1
ATOM 849 C C . LEU A 1 109 ? 23.660 -1.502 22.530 1.00 44.53 109 LEU A C 1
ATOM 851 O O . LEU A 1 109 ? 22.961 -2.464 22.212 1.00 44.53 109 LEU A O 1
ATOM 855 N N . GLU A 1 110 ? 24.898 -1.627 22.989 1.00 42.44 110 GLU A N 1
ATOM 856 C CA . GLU A 1 110 ? 25.467 -2.857 23.506 1.00 42.44 110 GLU A CA 1
ATOM 857 C C . GLU A 1 110 ? 24.595 -3.321 24.679 1.00 42.44 110 GLU A C 1
ATOM 859 O O . GLU A 1 110 ? 24.637 -2.781 25.786 1.00 42.44 110 GLU A O 1
ATOM 864 N N . CYS A 1 111 ? 23.719 -4.287 24.406 1.00 40.78 111 CYS A N 1
ATOM 865 C CA . CYS A 1 111 ? 22.892 -4.926 25.415 1.00 40.78 111 CYS A CA 1
ATOM 866 C C . CYS A 1 111 ? 23.815 -5.725 26.346 1.00 40.78 111 CYS A C 1
ATOM 868 O O . CYS A 1 111 ? 24.161 -6.876 26.068 1.00 40.78 111 CYS A O 1
ATOM 870 N N . LYS A 1 112 ? 24.253 -5.093 27.443 1.00 45.88 112 LYS A N 1
ATOM 871 C CA . LYS A 1 112 ? 24.906 -5.780 28.558 1.00 45.88 112 LYS A CA 1
ATOM 872 C C . LYS A 1 112 ? 23.935 -6.829 29.091 1.00 45.88 112 LYS A C 1
ATOM 874 O O . LYS A 1 112 ? 22.944 -6.504 29.738 1.00 45.88 112 LYS A O 1
ATOM 879 N N . ARG A 1 113 ? 24.226 -8.097 28.802 1.00 45.84 113 ARG A N 1
ATOM 880 C CA . ARG A 1 113 ? 23.616 -9.233 29.490 1.00 45.84 113 ARG A CA 1
ATOM 881 C C . ARG A 1 113 ? 24.145 -9.232 30.921 1.00 45.84 113 ARG A C 1
ATOM 883 O O . ARG A 1 113 ? 25.226 -9.755 31.174 1.00 45.84 113 ARG A O 1
ATOM 890 N N . GLU A 1 114 ? 23.412 -8.628 31.847 1.00 41.19 114 GLU A N 1
ATOM 891 C CA . GLU A 1 114 ? 23.580 -8.941 33.263 1.00 41.19 114 GLU A CA 1
ATOM 892 C C . GLU A 1 114 ? 22.897 -10.279 33.528 1.00 41.19 114 GLU A C 1
ATOM 894 O O . GLU A 1 114 ? 21.684 -10.431 33.387 1.00 41.19 114 GLU A O 1
ATOM 899 N N . GLY A 1 115 ? 23.727 -11.277 33.822 1.00 46.69 115 GLY A N 1
ATOM 900 C CA . GLY A 1 115 ? 23.279 -12.584 34.255 1.00 46.69 115 GLY A CA 1
ATOM 901 C C . GLY A 1 115 ? 22.626 -12.516 35.630 1.00 46.69 115 GLY A C 1
ATOM 902 O O . GLY A 1 115 ? 23.060 -11.773 36.514 1.00 46.69 115 GLY A O 1
ATOM 903 N N . ARG A 1 116 ? 21.613 -13.355 35.807 1.00 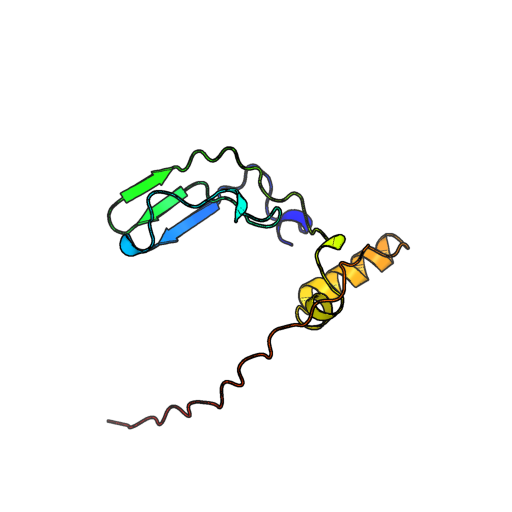43.59 116 ARG A N 1
ATOM 904 C CA . ARG A 1 116 ? 21.262 -13.937 37.093 1.00 43.59 116 ARG A CA 1
ATOM 905 C C . ARG A 1 116 ? 20.795 -15.366 36.858 1.00 43.59 116 ARG A C 1
ATOM 907 O O . ARG A 1 116 ? 20.094 -15.578 35.845 1.00 43.59 116 ARG A O 1
#

Organism: Setaria italica (NCBI:txid4555)

Mean predicted aligned error: 8.84 Å

pLDDT: mean 85.89, std 16.04, range [40.12, 98.25]

Solvent-accessible surface area (backbone atoms only — not comparable to full-atom values): 7628 Å² total; per-residue (Å²): 96,55,50,74,72,67,74,42,59,93,84,56,84,3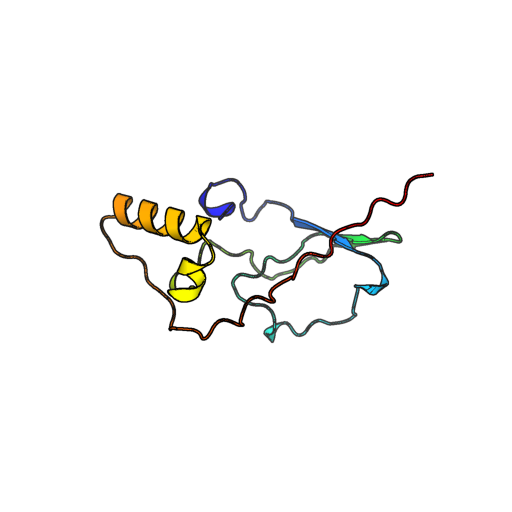7,73,50,78,50,58,69,87,76,63,68,98,77,76,71,68,87,73,61,52,82,80,48,71,69,59,45,30,44,36,34,94,88,48,77,4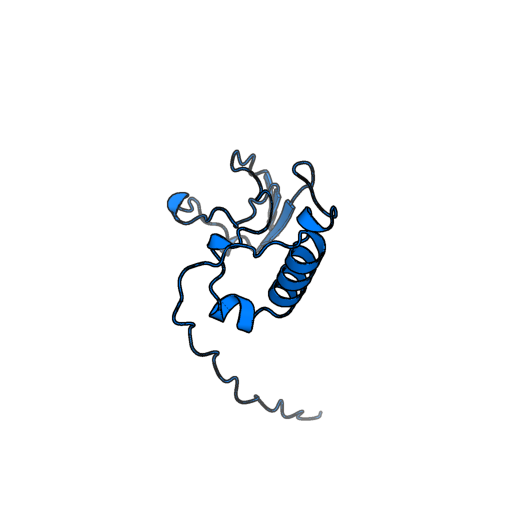5,75,58,79,64,87,66,73,64,50,91,57,77,67,44,57,75,39,16,65,57,55,38,67,71,39,58,70,58,39,54,50,52,54,51,51,26,64,75,67,74,45,86,73,64,62,17,71,83,60,90,72,80,79,76,78,81,75,73,78,80,76,77,78,82,80,84,129

InterPro domains:
  IPR002698 5-formyltetrahydrofolate cyclo-ligase [PTHR13017] (1-107)
  IPR024185 5-formyltetrahydrofolate cyclo-ligase-like domain superfamily [G3DSA:3.40.50.10420] (2-57)
  IPR037171 NagB/RpiA transferase-like [SSF100950] (8-64)

Radius of gyration: 19.51 Å; Cα contacts (8 Å, |Δi|>4): 105; chains: 1; bounding box: 41×30×61 Å

Sequence (116 aa):
MLRYMGATDDSTVILTTV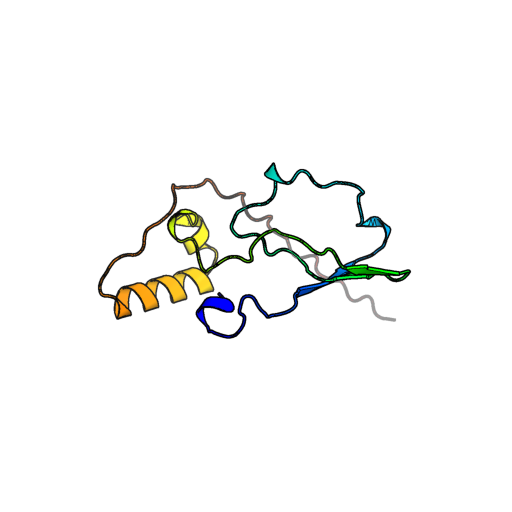HDSQLVDDIPVEKLQIHDVPVDIICTPTQVIFTNTTIPKPQGIYWEKLSPEKLGQIRVLRELKARIEQEMGTKLPCGPPVKLPQASKQEGLECKREGR